Protein AF-A0A365YQV7-F1 (afdb_monomer_lite)

Sequence (117 aa):
AVRAPESEVLPLLTDGVDIAAVNGPDSVVLSGDEQAVVALAGRWKYKRLAVSHAFHSHLMDPMLEAFRAVAETLTYHPARLPIAGQPESVDAEYWVRHVREAVRFHDATEQLRADGV

Radius of gyration: 15.85 Å; chains: 1; bounding box: 30×40×39 Å

pLDDT: mean 96.85, std 2.61, range [85.5, 98.75]

Foldseek 3Di:
DFQAACVVLVVVDDPQWDFQADAARRDTDIFGDPVSSCVSRVVGDDDDDPDPHRWQAPVCVVCLVVQLVVQQVDDWDFDPDDDFPDDRGDGSVNVSCNRHHHHYNHVSVVVVVVVVD

Structure (mmCIF, N/CA/C/O backbone):
data_AF-A0A365YQV7-F1
#
_entry.id   AF-A0A365YQV7-F1
#
loop_
_atom_site.group_PDB
_atom_site.id
_atom_site.type_symbol
_atom_site.label_atom_id
_atom_site.label_alt_id
_atom_site.label_comp_id
_atom_site.label_asym_id
_atom_site.label_entity_id
_atom_site.label_seq_id
_atom_site.pdbx_PDB_ins_code
_atom_site.Cartn_x
_atom_site.Cartn_y
_atom_site.Cartn_z
_atom_site.occupancy
_atom_site.B_iso_or_equiv
_atom_site.auth_seq_id
_atom_site.auth_comp_id
_atom_site.auth_asym_id
_atom_site.auth_atom_id
_atom_site.pdbx_PDB_model_num
ATOM 1 N N . ALA A 1 1 ? -10.631 3.561 4.417 1.00 96.69 1 ALA A N 1
ATOM 2 C CA . ALA A 1 1 ? -9.991 4.892 4.424 1.00 96.69 1 ALA A CA 1
ATOM 3 C C . ALA A 1 1 ? -10.329 5.596 5.727 1.00 96.69 1 ALA A C 1
ATOM 5 O O . ALA A 1 1 ? -11.511 5.783 6.008 1.00 96.69 1 ALA A O 1
ATOM 6 N N . VAL A 1 2 ? -9.316 5.910 6.525 1.00 98.56 2 VAL A N 1
ATOM 7 C CA . VAL A 1 2 ? -9.419 6.615 7.805 1.00 98.56 2 VAL A CA 1
ATOM 8 C C . VAL A 1 2 ? -9.017 8.075 7.616 1.00 98.56 2 VAL A C 1
ATOM 10 O O . VAL A 1 2 ? -8.169 8.384 6.777 1.00 98.56 2 VAL A O 1
ATOM 13 N N . ARG A 1 3 ? -9.643 8.972 8.379 1.00 98.56 3 ARG A N 1
ATOM 14 C CA . ARG A 1 3 ? -9.252 10.380 8.444 1.00 98.56 3 ARG A CA 1
ATOM 15 C C . ARG A 1 3 ? -8.245 10.576 9.578 1.00 98.56 3 ARG A C 1
ATOM 17 O O . ARG A 1 3 ? -8.660 10.857 10.701 1.00 98.56 3 ARG A O 1
ATOM 24 N N . ALA A 1 4 ? -6.973 10.358 9.273 1.00 98.31 4 ALA A N 1
ATOM 25 C CA . ALA A 1 4 ? -5.849 10.453 10.198 1.00 98.31 4 ALA A CA 1
ATOM 26 C C . ALA A 1 4 ? -4.532 10.590 9.415 1.00 98.31 4 ALA A C 1
ATOM 28 O O . ALA A 1 4 ? -4.470 10.091 8.283 1.00 98.31 4 ALA A O 1
ATOM 29 N N . PRO A 1 5 ? -3.493 11.207 9.997 1.00 98.25 5 PRO A N 1
ATOM 30 C CA . PRO A 1 5 ? -2.155 11.209 9.422 1.00 98.25 5 PRO A CA 1
ATOM 31 C C . PRO A 1 5 ? -1.487 9.837 9.542 1.00 98.25 5 PRO A C 1
ATOM 33 O O . PRO A 1 5 ? -1.724 9.091 10.494 1.00 98.25 5 PRO A O 1
ATOM 36 N N . GLU A 1 6 ? -0.592 9.512 8.603 1.00 98.44 6 GLU A N 1
ATOM 37 C CA . GLU A 1 6 ? 0.191 8.268 8.660 1.00 98.44 6 GLU A CA 1
ATOM 38 C C . GLU A 1 6 ? 0.980 8.156 9.970 1.00 98.44 6 GLU A C 1
ATOM 40 O O . GLU A 1 6 ? 1.049 7.075 10.545 1.00 98.44 6 GLU A O 1
ATOM 45 N N . SER A 1 7 ? 1.511 9.265 10.486 1.00 98.25 7 SER A N 1
ATOM 46 C CA . SER A 1 7 ? 2.279 9.295 11.736 1.00 98.25 7 SER A CA 1
ATOM 47 C C . SER A 1 7 ? 1.485 8.848 12.968 1.00 98.25 7 SER A C 1
ATOM 49 O O . SER A 1 7 ? 2.082 8.346 13.917 1.00 98.25 7 SER A O 1
ATOM 51 N N . GLU A 1 8 ? 0.157 8.991 12.965 1.00 98.19 8 GLU A N 1
ATOM 52 C CA . GLU A 1 8 ? -0.713 8.468 14.025 1.00 98.19 8 GLU A CA 1
ATOM 53 C C . GLU A 1 8 ? -1.126 7.015 13.778 1.00 98.19 8 GLU A C 1
ATOM 55 O O . GLU A 1 8 ? -1.367 6.268 14.725 1.00 98.19 8 GLU A O 1
ATOM 60 N N . VAL A 1 9 ? -1.221 6.608 12.512 1.00 98.31 9 VAL A N 1
ATOM 61 C CA . VAL A 1 9 ? -1.663 5.266 12.122 1.00 98.31 9 VAL A CA 1
ATOM 62 C C . VAL A 1 9 ? -0.532 4.245 12.244 1.00 98.31 9 VAL A C 1
ATOM 64 O O . VAL A 1 9 ? -0.741 3.170 12.802 1.00 98.31 9 VAL A O 1
ATOM 67 N N . LEU A 1 10 ? 0.660 4.576 11.743 1.00 97.81 10 LEU A N 1
ATOM 68 C CA . LEU A 1 10 ? 1.807 3.674 11.629 1.00 97.81 10 LEU A CA 1
ATOM 69 C C . LEU A 1 10 ? 2.211 3.029 12.972 1.00 97.81 10 LEU A C 1
ATOM 71 O O . LEU A 1 10 ? 2.393 1.813 12.997 1.00 97.81 10 LEU A O 1
ATOM 75 N N . PRO A 1 11 ? 2.280 3.759 14.108 1.00 98.31 11 PRO A N 1
ATOM 76 C CA . PRO A 1 11 ? 2.632 3.164 15.402 1.00 98.31 11 PRO A CA 1
ATOM 77 C C . PRO A 1 11 ? 1.547 2.247 15.986 1.00 98.31 11 PRO A C 1
ATOM 79 O O . PRO A 1 11 ? 1.783 1.588 16.996 1.00 98.31 11 PRO A O 1
ATOM 82 N N . LEU A 1 12 ? 0.343 2.255 15.407 1.00 98.00 12 LEU A N 1
ATOM 83 C CA . LEU A 1 12 ? -0.816 1.498 15.877 1.00 98.00 12 LEU A CA 1
ATOM 84 C C . LEU A 1 12 ? -1.134 0.285 14.997 1.00 98.00 12 LEU A C 1
ATOM 86 O O . LEU A 1 12 ? -2.117 -0.406 15.274 1.00 98.00 12 LEU A O 1
ATOM 90 N N . LEU A 1 13 ? -0.346 0.037 13.946 1.00 97.50 13 LEU A N 1
ATOM 91 C CA . LEU A 1 13 ? -0.512 -1.149 13.116 1.00 97.50 13 LEU A CA 1
ATOM 92 C C . LEU A 1 13 ? -0.293 -2.409 13.956 1.00 97.50 13 LEU A C 1
ATOM 94 O O . LEU A 1 13 ? 0.643 -2.510 14.747 1.00 97.50 13 LEU A O 1
ATOM 98 N N . THR A 1 14 ? -1.193 -3.363 13.773 1.00 94.94 14 THR A N 1
ATOM 99 C CA . THR A 1 14 ? -1.121 -4.699 14.355 1.00 94.94 14 THR A CA 1
ATOM 100 C C . THR A 1 14 ? -0.906 -5.708 13.241 1.00 94.94 14 THR A C 1
ATOM 102 O O . THR A 1 14 ? -1.136 -5.398 12.069 1.00 94.94 14 THR A O 1
ATOM 105 N N . ASP A 1 15 ? -0.559 -6.939 13.608 1.00 95.12 15 ASP A N 1
ATOM 106 C CA . ASP A 1 15 ? -0.594 -8.058 12.669 1.00 95.12 15 ASP A CA 1
ATOM 107 C C . ASP A 1 15 ? -1.949 -8.104 11.942 1.00 95.12 15 ASP A C 1
ATOM 109 O O . ASP A 1 15 ? -3.002 -7.814 12.527 1.00 95.12 15 ASP A O 1
ATOM 113 N N . GLY A 1 16 ? -1.906 -8.408 10.645 1.00 96.75 16 GLY A N 1
ATOM 114 C CA . GLY A 1 16 ? -3.093 -8.439 9.793 1.00 96.75 16 GLY A CA 1
ATOM 115 C C . GLY A 1 16 ? -3.551 -7.073 9.265 1.00 96.75 16 GLY A C 1
ATOM 116 O O . GLY A 1 16 ? -4.568 -7.013 8.575 1.00 96.75 16 GLY A O 1
ATOM 117 N N . VAL A 1 17 ? -2.845 -5.969 9.549 1.00 98.50 17 VAL A N 1
ATOM 118 C CA . VAL A 1 17 ? -3.191 -4.636 9.026 1.00 98.50 17 VAL A CA 1
ATOM 119 C C . VAL A 1 17 ? -1.984 -3.941 8.406 1.00 98.50 17 VAL A C 1
ATOM 121 O O . VAL A 1 17 ? -0.996 -3.653 9.072 1.00 98.50 17 VAL A O 1
ATOM 124 N N . ASP A 1 18 ? -2.118 -3.581 7.135 1.00 98.75 18 ASP A N 1
ATOM 125 C CA . ASP A 1 18 ? -1.164 -2.781 6.378 1.00 98.75 18 ASP A CA 1
ATOM 126 C C . ASP A 1 18 ? -1.765 -1.405 6.031 1.00 98.75 18 ASP A C 1
ATOM 128 O O . ASP A 1 18 ? -2.988 -1.210 5.968 1.00 98.75 18 ASP A O 1
ATOM 132 N N . ILE A 1 19 ? -0.893 -0.437 5.743 1.00 98.69 19 ILE A N 1
ATOM 133 C CA . ILE A 1 19 ? -1.283 0.787 5.038 1.00 98.69 19 ILE A CA 1
ATOM 134 C C . ILE A 1 19 ? -1.237 0.495 3.541 1.00 98.69 19 ILE A 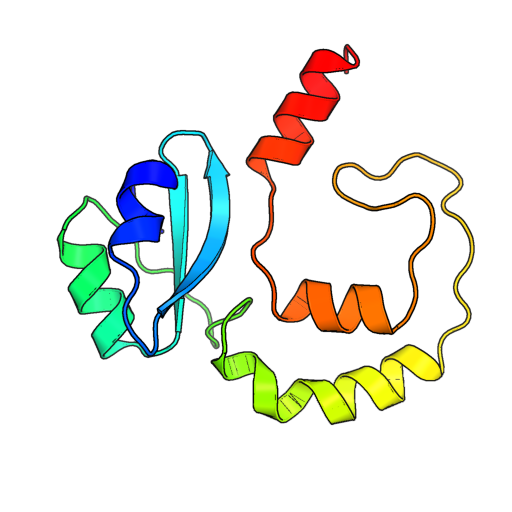C 1
ATOM 136 O O . ILE A 1 19 ? -0.173 0.257 2.984 1.00 98.69 19 ILE A O 1
ATOM 140 N N . ALA A 1 20 ? -2.387 0.572 2.881 1.00 98.69 20 ALA A N 1
ATOM 141 C CA . ALA A 1 20 ? -2.486 0.417 1.436 1.00 98.69 20 ALA A CA 1
ATOM 142 C C . ALA A 1 20 ? -2.164 1.699 0.667 1.00 98.69 20 ALA A C 1
ATOM 144 O O . ALA A 1 20 ? -1.674 1.637 -0.456 1.00 98.69 20 ALA A O 1
ATOM 145 N N . ALA A 1 21 ? -2.469 2.868 1.234 1.00 98.69 21 ALA A N 1
ATOM 146 C CA . ALA A 1 21 ? -2.198 4.144 0.580 1.00 98.69 21 ALA A CA 1
ATOM 147 C C . ALA A 1 21 ? -2.125 5.304 1.572 1.00 98.69 21 ALA A C 1
ATOM 149 O O . ALA A 1 21 ? -2.899 5.360 2.534 1.00 98.69 21 ALA A O 1
ATOM 150 N N . VAL A 1 22 ? -1.264 6.272 1.262 1.00 98.62 22 VAL A N 1
ATOM 151 C CA . VAL A 1 22 ? -1.213 7.597 1.887 1.00 98.62 22 VAL A CA 1
ATOM 152 C C . VAL A 1 22 ? -1.653 8.612 0.835 1.00 98.62 22 VAL A C 1
ATOM 154 O O . VAL A 1 22 ? -0.906 8.953 -0.081 1.00 98.62 22 VAL A O 1
ATOM 157 N N . ASN A 1 23 ? -2.907 9.054 0.933 1.00 98.44 23 ASN A N 1
ATOM 158 C CA . ASN A 1 23 ? -3.555 9.910 -0.067 1.00 98.44 23 ASN A CA 1
ATOM 159 C C . ASN A 1 23 ? -3.504 11.400 0.288 1.00 98.44 23 ASN A C 1
ATOM 161 O O . ASN A 1 23 ? -3.835 12.238 -0.546 1.00 98.44 23 ASN A O 1
ATOM 165 N N . GLY A 1 24 ? -3.149 11.736 1.525 1.00 97.94 24 GLY A N 1
ATOM 166 C CA . GLY A 1 24 ? -3.036 13.112 1.987 1.00 97.94 24 GLY A CA 1
ATOM 167 C C . GLY A 1 24 ? -2.574 13.182 3.440 1.00 97.94 24 GLY A C 1
ATOM 168 O O . GLY A 1 24 ? -2.467 12.137 4.089 1.00 97.94 24 GLY A O 1
ATOM 169 N N . PRO A 1 25 ? -2.387 14.399 3.978 1.00 97.50 25 PRO A N 1
ATOM 170 C CA . PRO A 1 25 ? -1.864 14.596 5.327 1.00 97.50 25 PRO A CA 1
ATOM 171 C C . PRO A 1 25 ? -2.789 14.027 6.410 1.00 97.50 25 PRO A C 1
ATOM 173 O O . PRO A 1 25 ? -2.292 13.607 7.438 1.00 97.50 25 PRO A O 1
ATOM 176 N N . ASP A 1 26 ? -4.101 13.943 6.154 1.00 97.81 26 ASP A N 1
ATOM 177 C CA . ASP A 1 26 ? -5.114 13.351 7.048 1.00 97.81 26 ASP A CA 1
ATOM 178 C C . ASP A 1 26 ? -5.918 12.229 6.354 1.00 97.81 26 ASP A C 1
ATOM 180 O O . ASP A 1 26 ? -7.110 12.040 6.624 1.00 97.81 26 ASP A O 1
ATOM 184 N N . SER A 1 27 ? -5.334 11.527 5.377 1.00 98.38 27 SER A N 1
ATOM 185 C CA . SER A 1 27 ? -6.064 10.547 4.560 1.00 98.38 27 SER A CA 1
ATOM 186 C C . SER A 1 27 ? -5.227 9.307 4.272 1.00 98.38 27 SER A C 1
ATOM 188 O O . SER A 1 27 ? -4.396 9.292 3.362 1.00 98.38 27 SER A O 1
ATOM 190 N N . VAL A 1 28 ? -5.503 8.239 5.021 1.00 98.75 28 VAL A N 1
ATOM 191 C CA . VAL A 1 28 ? -4.805 6.950 4.925 1.00 98.75 28 VAL A CA 1
ATOM 192 C C . VAL A 1 28 ? -5.796 5.826 4.624 1.00 98.75 28 VAL A C 1
ATOM 194 O O . VAL A 1 28 ? -6.948 5.823 5.075 1.00 98.75 28 VAL A O 1
ATOM 197 N N . VAL A 1 29 ? -5.376 4.833 3.845 1.00 98.75 29 VAL A N 1
ATOM 198 C CA . VAL A 1 29 ? -6.151 3.617 3.580 1.00 98.75 29 VAL A CA 1
ATOM 199 C C . VAL A 1 29 ? -5.516 2.450 4.321 1.00 98.75 29 VAL A C 1
ATOM 201 O O . VAL A 1 29 ? -4.379 2.098 4.049 1.00 98.75 29 VAL A O 1
ATOM 204 N N . LEU A 1 30 ? -6.277 1.847 5.233 1.00 98.75 30 LEU A N 1
ATOM 205 C CA . LEU A 1 30 ? -5.943 0.571 5.864 1.00 98.75 30 LEU A CA 1
ATOM 206 C C . LEU A 1 30 ? -6.456 -0.588 5.007 1.00 98.75 30 LEU A C 1
ATOM 208 O O . LEU A 1 30 ? -7.544 -0.478 4.428 1.00 98.75 30 LEU A O 1
ATOM 212 N N . SER A 1 31 ? -5.696 -1.677 4.958 1.00 98.75 31 SER A N 1
ATOM 213 C CA . SER A 1 31 ? -5.996 -2.886 4.190 1.00 98.75 31 SER A CA 1
ATOM 214 C C . SER A 1 31 ? -5.433 -4.116 4.902 1.00 98.75 31 SER A C 1
ATOM 216 O O . SER A 1 31 ? -4.448 -4.005 5.621 1.00 98.75 31 SER A O 1
ATOM 218 N N . GLY A 1 32 ? -6.070 -5.271 4.743 1.00 98.44 32 GLY A N 1
ATOM 219 C CA . GLY A 1 32 ? -5.686 -6.510 5.419 1.00 98.44 32 GLY A CA 1
ATOM 220 C C . GLY A 1 32 ? -6.900 -7.285 5.920 1.00 98.44 32 GLY A C 1
ATOM 221 O O . GLY A 1 32 ? -7.972 -7.232 5.309 1.00 98.44 32 GLY A O 1
ATOM 222 N N . ASP A 1 33 ? -6.734 -7.976 7.043 1.00 98.25 33 ASP A N 1
ATOM 223 C CA . ASP A 1 33 ? -7.763 -8.801 7.663 1.00 98.25 33 ASP A CA 1
ATOM 224 C C . ASP A 1 33 ? -8.947 -7.948 8.114 1.00 98.25 33 ASP A C 1
ATOM 226 O O . ASP A 1 33 ? -8.807 -7.009 8.899 1.00 98.25 33 ASP A O 1
ATOM 230 N N . GLU A 1 34 ? -10.148 -8.293 7.645 1.00 96.81 34 GLU A N 1
ATOM 231 C CA . GLU A 1 34 ? -11.337 -7.454 7.812 1.00 96.81 34 GLU A CA 1
ATOM 232 C C . GLU A 1 34 ? -11.592 -7.057 9.272 1.00 96.81 34 GLU A C 1
ATOM 234 O O . GLU A 1 34 ? -11.837 -5.885 9.564 1.00 96.81 34 GLU A O 1
ATOM 239 N N . GLN A 1 35 ? -11.525 -8.017 10.196 1.00 97.25 35 GLN A N 1
ATOM 240 C CA . GLN A 1 35 ? -11.795 -7.759 11.611 1.00 97.25 35 GLN A CA 1
ATOM 241 C C . GLN A 1 35 ? -10.738 -6.841 12.235 1.00 97.25 35 GLN A C 1
ATOM 243 O O . GLN A 1 35 ? -11.096 -5.908 12.955 1.00 97.25 35 GLN A O 1
ATOM 248 N N . ALA A 1 36 ? -9.458 -7.062 11.923 1.00 98.06 36 ALA A N 1
ATOM 249 C CA . ALA A 1 36 ? -8.355 -6.256 12.438 1.00 98.06 36 ALA A CA 1
ATOM 250 C C . ALA A 1 36 ? -8.404 -4.826 11.874 1.00 98.06 36 ALA A C 1
ATOM 252 O O . ALA A 1 36 ? -8.332 -3.851 12.626 1.00 98.06 36 ALA A O 1
ATOM 253 N N . VAL A 1 37 ? -8.646 -4.690 10.565 1.00 98.44 37 VAL A N 1
ATOM 254 C CA . VAL A 1 37 ? -8.802 -3.396 9.889 1.00 98.44 37 VAL A CA 1
ATOM 255 C C . VAL A 1 37 ? -9.974 -2.611 10.473 1.00 98.44 37 VAL A C 1
ATOM 257 O O . VAL A 1 37 ? -9.823 -1.425 10.764 1.00 98.44 37 VAL A O 1
ATOM 260 N N . VAL A 1 38 ? -11.141 -3.238 10.662 1.00 97.75 38 VAL A N 1
ATOM 261 C CA . VAL A 1 38 ? -12.324 -2.567 11.230 1.00 97.75 38 VAL A CA 1
ATOM 262 C C . VAL A 1 38 ? -12.076 -2.138 12.676 1.00 97.75 38 VAL A C 1
ATOM 264 O O . VAL A 1 38 ? -12.435 -1.015 13.041 1.00 97.75 38 VAL A O 1
ATOM 267 N N . ALA A 1 39 ? -11.436 -2.987 13.485 1.00 97.94 39 ALA A N 1
ATOM 268 C CA . ALA A 1 39 ? -11.104 -2.667 14.869 1.00 97.94 39 ALA A CA 1
ATOM 269 C C . ALA A 1 39 ? -10.155 -1.462 14.966 1.00 97.94 39 ALA A C 1
ATOM 271 O O . ALA A 1 39 ? -10.413 -0.538 15.740 1.00 97.94 39 ALA A O 1
ATOM 272 N N . LEU A 1 40 ? -9.094 -1.429 14.151 1.00 98.25 40 LEU A N 1
ATOM 273 C CA . LEU A 1 40 ? -8.156 -0.308 14.134 1.00 98.25 40 LEU A CA 1
ATOM 274 C C . LEU A 1 40 ? -8.808 0.963 13.570 1.00 98.25 40 LEU A C 1
ATOM 276 O O . LEU A 1 40 ? -8.715 2.029 14.180 1.00 98.25 40 LEU A O 1
ATOM 280 N N . ALA A 1 41 ? -9.525 0.854 12.447 1.00 98.00 41 ALA A N 1
ATOM 281 C CA . ALA A 1 41 ? -10.194 1.983 11.800 1.00 98.00 41 ALA A CA 1
ATOM 282 C C . ALA A 1 41 ? -11.230 2.666 12.705 1.00 98.00 41 ALA A C 1
ATOM 284 O O . ALA A 1 41 ? -11.430 3.875 12.588 1.00 98.00 41 ALA A O 1
ATOM 285 N N . GLY A 1 42 ? -11.851 1.919 13.627 1.00 97.81 42 GLY A N 1
ATOM 286 C CA . GLY A 1 42 ? -12.832 2.425 14.589 1.00 97.81 42 GLY A CA 1
ATOM 287 C C . GLY A 1 42 ? -12.323 3.534 15.519 1.00 97.81 42 GLY A C 1
ATOM 288 O O . GLY A 1 42 ? -13.135 4.205 16.151 1.00 97.81 42 GLY A O 1
ATOM 289 N N . ARG A 1 43 ? -11.007 3.772 15.579 1.00 97.62 43 ARG A N 1
ATOM 290 C CA . ARG A 1 43 ? -10.404 4.887 16.329 1.00 97.62 43 ARG A CA 1
ATOM 291 C C . ARG A 1 43 ? -10.615 6.254 15.674 1.00 97.62 43 ARG A C 1
ATOM 293 O O . ARG A 1 43 ? -10.479 7.271 16.348 1.00 97.62 43 ARG A O 1
ATOM 300 N N . TRP A 1 44 ? -10.967 6.291 14.388 1.00 98.31 44 TRP A N 1
ATOM 301 C CA . TRP A 1 44 ? -11.145 7.526 13.624 1.00 98.31 44 TRP A CA 1
ATOM 302 C C . TRP A 1 44 ? -12.472 7.540 12.865 1.00 98.31 44 TRP A C 1
ATOM 304 O O . TRP A 1 44 ? -13.167 6.535 12.726 1.00 98.31 44 TRP A O 1
ATOM 314 N N . LYS A 1 45 ? -12.812 8.695 12.283 1.00 98.31 45 LYS A N 1
ATOM 315 C CA . LYS A 1 45 ? -13.838 8.741 11.236 1.00 98.31 45 LYS A CA 1
ATOM 316 C C . LYS A 1 45 ? -13.307 7.992 10.013 1.00 98.31 45 LYS A C 1
ATOM 318 O O . LYS A 1 45 ? -12.263 8.361 9.476 1.00 98.31 45 LYS A O 1
ATOM 323 N N . TYR A 1 46 ? -14.036 6.984 9.544 1.00 98.50 46 TYR A N 1
ATOM 324 C CA . TYR A 1 46 ? -13.611 6.181 8.401 1.00 98.50 46 TYR A CA 1
ATOM 325 C C . TYR A 1 46 ? -14.747 5.904 7.414 1.00 98.50 46 TYR A C 1
ATOM 327 O O . TYR A 1 46 ? -15.932 5.989 7.737 1.00 98.50 46 TYR A O 1
ATOM 335 N N . LYS A 1 47 ? -14.359 5.567 6.183 1.00 97.81 47 LYS A N 1
ATOM 336 C CA . LYS A 1 47 ? -15.226 5.025 5.136 1.00 97.81 47 LYS A CA 1
ATOM 337 C C . LYS A 1 47 ? -14.684 3.665 4.709 1.00 97.81 47 LYS A C 1
ATOM 339 O O . LYS A 1 47 ? -13.512 3.554 4.328 1.00 97.81 47 LYS A O 1
ATOM 344 N N . ARG A 1 48 ? -15.539 2.640 4.746 1.00 97.31 48 ARG A N 1
ATOM 345 C CA . ARG A 1 48 ? -15.243 1.331 4.152 1.00 97.31 48 ARG A CA 1
ATOM 346 C C . ARG A 1 48 ? -15.273 1.446 2.628 1.00 97.31 48 ARG A C 1
ATOM 348 O O . ARG A 1 48 ? -16.174 2.073 2.071 1.00 97.31 48 ARG A O 1
ATOM 355 N N . LEU A 1 49 ? -14.271 0.878 1.965 1.00 97.31 49 LEU A N 1
ATOM 356 C CA . LEU A 1 49 ? -14.196 0.864 0.507 1.00 97.31 49 LEU A CA 1
ATOM 357 C C . LEU A 1 49 ? -14.915 -0.381 -0.025 1.00 97.31 49 LEU A C 1
ATOM 359 O O . LEU A 1 49 ? -14.782 -1.461 0.545 1.00 97.31 49 LEU A O 1
ATOM 363 N N . ALA A 1 50 ? -15.696 -0.215 -1.092 1.00 95.75 50 ALA A N 1
ATOM 364 C CA . ALA A 1 50 ? -16.374 -1.314 -1.773 1.00 95.75 50 ALA A CA 1
ATOM 365 C C . ALA A 1 50 ? -15.408 -1.941 -2.786 1.00 95.75 50 ALA A C 1
ATOM 367 O O . ALA A 1 50 ? -15.398 -1.580 -3.959 1.00 95.75 50 ALA A O 1
ATOM 368 N N . VAL A 1 51 ? -14.548 -2.827 -2.293 1.00 94.62 51 VAL A N 1
ATOM 369 C CA . VAL A 1 51 ? -13.537 -3.548 -3.074 1.00 94.62 51 VAL A CA 1
ATOM 370 C C . VAL A 1 51 ? -13.652 -5.041 -2.794 1.00 94.62 51 VAL A C 1
ATOM 372 O O . VAL A 1 51 ? -14.143 -5.437 -1.738 1.00 94.62 51 VAL A O 1
ATOM 375 N N . SER A 1 52 ? -13.226 -5.869 -3.746 1.00 91.38 52 SER A N 1
ATOM 376 C CA . SER A 1 52 ? -13.295 -7.329 -3.621 1.00 91.38 52 SER A CA 1
ATOM 377 C C . SER A 1 52 ? -12.163 -7.920 -2.780 1.00 91.38 52 SER A C 1
ATOM 379 O O . SER A 1 52 ? -12.342 -8.987 -2.206 1.00 91.38 52 SER A O 1
ATOM 381 N N . HIS A 1 53 ? -11.018 -7.236 -2.705 1.00 94.06 53 HIS A N 1
ATOM 382 C CA . HIS A 1 53 ? -9.818 -7.711 -2.020 1.00 94.06 53 HIS A CA 1
ATOM 383 C C . HIS A 1 53 ? -9.115 -6.572 -1.279 1.00 94.06 53 HIS A C 1
ATOM 385 O O . HIS A 1 53 ? -9.266 -5.392 -1.608 1.00 94.06 53 HIS A O 1
ATOM 391 N N . ALA A 1 54 ? -8.306 -6.956 -0.298 1.00 96.69 54 ALA A N 1
ATOM 392 C CA . ALA A 1 54 ? -7.402 -6.088 0.438 1.00 96.69 54 ALA A CA 1
ATOM 393 C C . ALA A 1 54 ? -6.091 -5.865 -0.343 1.00 96.69 54 ALA A C 1
ATOM 395 O O . ALA A 1 54 ? -5.050 -6.431 -0.016 1.00 96.69 54 ALA A O 1
ATOM 396 N N . PHE A 1 55 ? -6.135 -5.053 -1.401 1.00 98.19 55 PHE A N 1
ATOM 397 C CA . PHE A 1 55 ? -4.933 -4.688 -2.166 1.00 98.19 55 PHE A CA 1
ATOM 398 C C . PHE A 1 55 ? -3.900 -3.949 -1.302 1.00 98.19 55 PHE A C 1
ATOM 400 O O . PHE A 1 55 ? -4.275 -3.343 -0.293 1.00 98.19 55 PHE A O 1
ATOM 407 N N . HIS A 1 56 ? -2.625 -3.979 -1.714 1.00 98.38 56 HIS A N 1
ATOM 408 C CA . HIS A 1 56 ? -1.506 -3.350 -0.996 1.00 98.38 56 HIS A CA 1
ATOM 409 C C . HIS A 1 56 ? -1.433 -3.787 0.477 1.00 98.38 56 HIS A C 1
ATOM 411 O O . HIS A 1 56 ? -1.313 -2.971 1.389 1.00 98.38 56 HIS A O 1
ATOM 417 N N . SER A 1 57 ? -1.600 -5.090 0.711 1.00 98.50 57 SER A N 1
ATOM 418 C CA . SER A 1 57 ? -1.511 -5.713 2.033 1.00 98.50 57 SER A CA 1
ATOM 419 C C . SER A 1 57 ? -0.860 -7.089 1.940 1.00 98.50 57 SER A C 1
ATOM 421 O O . SER A 1 57 ? -0.701 -7.629 0.841 1.00 98.50 57 SER A O 1
ATOM 423 N N . HIS A 1 58 ? -0.539 -7.678 3.090 1.00 98.44 58 HIS A N 1
ATOM 424 C CA . HIS A 1 58 ? -0.028 -9.049 3.200 1.00 98.44 58 HIS A CA 1
ATOM 425 C C . HIS A 1 58 ? -0.940 -10.093 2.540 1.00 98.44 58 HIS A C 1
ATOM 427 O O . HIS A 1 58 ? -0.471 -11.144 2.117 1.00 98.44 58 HIS A O 1
ATOM 433 N N . LEU A 1 59 ? -2.233 -9.804 2.351 1.00 98.31 59 LEU A N 1
ATOM 434 C CA . LEU A 1 59 ? -3.137 -10.701 1.625 1.00 98.31 59 LEU A CA 1
ATOM 435 C C . LEU A 1 59 ? -2.799 -10.827 0.128 1.00 98.31 59 LEU A C 1
ATOM 437 O O . LEU A 1 59 ? -3.356 -11.693 -0.545 1.00 98.31 59 LEU A O 1
ATOM 441 N N . MET A 1 60 ? -1.885 -10.004 -0.399 1.00 98.38 60 MET A N 1
ATOM 442 C CA . MET A 1 60 ? -1.323 -10.168 -1.744 1.00 98.38 60 MET A CA 1
ATOM 443 C C . MET A 1 60 ? -0.171 -11.179 -1.795 1.00 98.38 60 MET A C 1
ATOM 445 O O . MET A 1 60 ? 0.086 -11.717 -2.868 1.00 98.38 60 MET A O 1
ATOM 449 N N . ASP A 1 61 ? 0.482 -11.498 -0.674 1.00 98.38 61 ASP A N 1
ATOM 450 C CA . ASP A 1 61 ? 1.672 -12.361 -0.637 1.00 98.38 61 ASP A CA 1
ATOM 451 C C . ASP A 1 61 ? 1.494 -13.703 -1.386 1.00 98.38 61 ASP A C 1
ATOM 453 O O . ASP A 1 61 ? 2.384 -14.061 -2.163 1.00 98.38 61 ASP A O 1
ATOM 457 N N . PRO A 1 62 ? 0.353 -14.425 -1.274 1.00 98.38 62 PRO A N 1
ATOM 458 C CA . PRO A 1 62 ? 0.189 -15.724 -1.933 1.00 98.38 62 PRO A CA 1
ATOM 459 C C . PRO A 1 62 ? 0.240 -15.682 -3.465 1.00 98.38 62 PRO A C 1
ATOM 461 O O . PRO A 1 62 ? 0.542 -16.699 -4.087 1.00 98.38 62 PRO A O 1
ATOM 464 N N . MET A 1 63 ? -0.080 -14.540 -4.087 1.00 97.75 63 MET A N 1
ATOM 465 C CA . MET A 1 63 ? -0.084 -14.407 -5.549 1.00 97.75 63 MET A CA 1
ATOM 466 C C . MET A 1 63 ? 1.210 -13.814 -6.117 1.00 97.75 63 MET A C 1
ATOM 468 O O . MET A 1 63 ? 1.407 -13.889 -7.332 1.00 97.75 63 MET A O 1
ATOM 472 N N . LEU A 1 64 ? 2.103 -13.273 -5.276 1.00 98.44 64 LEU A N 1
ATOM 473 C CA . LEU A 1 64 ? 3.266 -12.506 -5.739 1.00 98.44 64 LEU A CA 1
ATOM 474 C C . LEU A 1 64 ? 4.239 -13.335 -6.580 1.00 98.44 64 LEU A C 1
ATOM 476 O O . LEU A 1 64 ? 4.784 -12.810 -7.544 1.00 98.44 64 LEU A O 1
ATOM 480 N N . GLU A 1 65 ? 4.420 -14.621 -6.278 1.00 98.50 65 GLU A N 1
ATOM 481 C CA . GLU A 1 65 ? 5.324 -15.482 -7.054 1.00 98.50 65 GLU A CA 1
ATOM 482 C C . GLU A 1 65 ? 4.791 -15.750 -8.470 1.00 98.50 65 GLU A C 1
ATOM 484 O O . GLU A 1 65 ? 5.505 -15.614 -9.461 1.00 98.50 65 GLU A O 1
ATOM 489 N N . ALA A 1 66 ? 3.497 -16.059 -8.595 1.00 98.56 66 ALA A N 1
ATOM 490 C CA . ALA A 1 66 ? 2.872 -16.239 -9.904 1.00 98.56 66 ALA A CA 1
ATOM 491 C C . ALA A 1 66 ? 2.837 -14.921 -10.696 1.00 98.56 66 ALA A C 1
ATOM 493 O O . ALA A 1 66 ? 3.030 -14.913 -11.912 1.00 98.56 66 ALA A O 1
ATOM 494 N N . PHE A 1 67 ? 2.617 -13.801 -10.005 1.00 98.56 67 PHE A N 1
ATOM 495 C CA . PHE A 1 67 ? 2.655 -12.473 -10.603 1.00 98.56 67 PHE A CA 1
ATOM 496 C C . PHE A 1 67 ? 4.060 -12.111 -11.106 1.00 98.56 67 PHE A C 1
ATOM 498 O O . PHE A 1 67 ? 4.201 -11.651 -12.239 1.00 98.56 67 PHE A O 1
ATOM 505 N N . ARG A 1 68 ? 5.098 -12.390 -10.308 1.00 98.69 68 ARG A N 1
ATOM 506 C CA . ARG A 1 68 ? 6.512 -12.234 -10.675 1.00 98.69 68 ARG A CA 1
ATOM 507 C C . ARG A 1 68 ? 6.838 -12.988 -11.956 1.00 98.69 68 ARG A C 1
ATOM 509 O O . ARG A 1 68 ? 7.352 -12.380 -12.889 1.00 98.69 68 ARG A O 1
ATOM 516 N N . ALA A 1 69 ? 6.474 -14.268 -12.028 1.00 98.69 69 ALA A N 1
ATOM 517 C CA . ALA A 1 69 ? 6.750 -15.101 -13.196 1.00 98.69 69 ALA A CA 1
ATOM 518 C C . ALA A 1 69 ? 6.173 -14.505 -14.491 1.00 98.69 69 ALA A C 1
ATOM 520 O O . ALA A 1 69 ? 6.793 -14.597 -15.545 1.00 98.69 69 ALA A O 1
ATOM 521 N N . VAL A 1 70 ? 5.000 -13.864 -14.423 1.00 98.69 70 VAL A N 1
ATOM 522 C CA . VAL A 1 70 ? 4.399 -13.158 -15.565 1.00 98.69 70 VAL A CA 1
ATOM 523 C C . VAL A 1 70 ? 5.138 -11.850 -15.854 1.00 98.69 70 VAL A C 1
ATOM 525 O O . VAL A 1 70 ? 5.454 -11.574 -17.011 1.00 98.69 70 VAL A O 1
ATOM 528 N N . ALA A 1 71 ? 5.427 -11.050 -14.827 1.00 98.50 71 ALA A N 1
ATOM 529 C CA . ALA A 1 71 ? 6.119 -9.771 -14.970 1.00 98.50 71 ALA A CA 1
ATOM 530 C C . ALA A 1 71 ? 7.517 -9.935 -15.602 1.00 98.50 71 ALA A C 1
ATOM 532 O O . ALA A 1 71 ? 7.892 -9.160 -16.476 1.00 98.50 71 ALA A O 1
ATOM 533 N N . GLU A 1 72 ? 8.244 -10.999 -15.258 1.00 98.56 72 GLU A N 1
ATOM 534 C CA . GLU A 1 72 ? 9.560 -11.329 -15.827 1.00 98.56 72 GLU A CA 1
ATOM 535 C C . GLU A 1 72 ? 9.526 -11.655 -17.330 1.00 98.56 72 GLU A C 1
ATOM 537 O O . GLU A 1 72 ? 10.557 -11.583 -17.998 1.00 98.56 72 GLU A O 1
ATOM 542 N N . THR A 1 73 ? 8.354 -11.962 -17.900 1.00 98.50 73 THR A N 1
ATOM 543 C CA . THR A 1 73 ? 8.213 -12.176 -19.353 1.00 98.50 73 THR A CA 1
ATOM 544 C C . THR A 1 73 ? 8.140 -10.876 -20.156 1.00 98.50 73 THR A C 1
ATOM 546 O O . THR A 1 73 ? 8.222 -10.902 -21.388 1.00 98.50 73 THR A O 1
ATOM 549 N N . LEU A 1 74 ? 7.961 -9.734 -19.488 1.00 98.31 74 LEU A N 1
ATOM 550 C CA . LEU A 1 74 ? 7.772 -8.447 -20.141 1.00 98.31 74 LEU A CA 1
ATOM 551 C C . LEU A 1 74 ? 9.114 -7.804 -20.501 1.00 98.31 74 LEU A C 1
ATOM 553 O O . LEU A 1 74 ? 10.089 -7.858 -19.758 1.00 98.31 74 LEU A O 1
ATOM 557 N N . THR A 1 75 ? 9.147 -7.123 -21.647 1.00 97.56 75 THR A N 1
ATOM 558 C CA . THR A 1 75 ? 10.252 -6.220 -21.990 1.00 97.56 75 THR A CA 1
ATOM 559 C C . THR A 1 75 ? 9.921 -4.814 -21.498 1.00 97.56 75 THR A C 1
ATOM 561 O O . THR A 1 75 ? 8.950 -4.207 -21.952 1.00 97.56 75 THR A O 1
ATOM 564 N N . TYR A 1 76 ? 10.735 -4.289 -20.583 1.00 96.69 76 TYR A N 1
ATOM 565 C CA . TYR A 1 76 ? 10.569 -2.947 -20.030 1.00 96.69 76 TYR A CA 1
ATOM 566 C C . TYR A 1 76 ? 11.357 -1.918 -20.839 1.00 96.69 76 TYR A C 1
ATOM 568 O O . TYR A 1 76 ? 12.542 -2.095 -21.124 1.00 96.69 76 TYR A O 1
ATOM 576 N N . HIS A 1 77 ? 10.695 -0.820 -21.193 1.00 94.62 77 HIS A N 1
ATOM 577 C CA . HIS A 1 77 ? 11.317 0.312 -21.869 1.00 94.62 77 HIS A CA 1
ATOM 578 C C . HIS A 1 77 ? 11.299 1.543 -20.960 1.00 94.62 77 HIS A C 1
ATOM 580 O O . HIS A 1 77 ? 10.304 1.755 -20.263 1.00 94.62 77 HIS A O 1
ATOM 586 N N . PRO A 1 78 ? 12.349 2.382 -20.995 1.00 91.56 78 PRO A N 1
ATOM 587 C CA . PRO A 1 78 ? 12.363 3.633 -20.250 1.00 91.56 78 PRO A CA 1
ATOM 588 C C . PRO A 1 78 ? 11.170 4.524 -20.607 1.00 91.56 78 PRO A C 1
ATOM 590 O O . PRO A 1 78 ? 10.790 4.645 -21.780 1.00 91.56 78 PRO A O 1
ATOM 593 N N . ALA A 1 79 ? 10.600 5.175 -19.595 1.00 91.94 79 ALA A N 1
ATOM 594 C CA . ALA A 1 79 ? 9.552 6.159 -19.806 1.00 91.94 79 ALA A CA 1
ATOM 595 C C . ALA A 1 79 ? 10.120 7.368 -20.570 1.00 91.94 79 ALA A C 1
ATOM 597 O O . ALA A 1 79 ? 11.197 7.871 -20.262 1.00 91.94 79 ALA A O 1
ATOM 598 N N . ARG A 1 80 ? 9.396 7.847 -21.590 1.00 92.81 80 ARG A N 1
ATOM 599 C CA . ARG A 1 80 ? 9.789 9.051 -22.354 1.00 92.81 80 ARG A CA 1
ATOM 600 C C . ARG A 1 80 ? 9.396 10.351 -21.657 1.00 92.81 80 ARG A C 1
ATOM 602 O O . ARG A 1 80 ? 9.922 11.405 -21.993 1.00 92.81 80 ARG A O 1
ATOM 609 N N . LEU A 1 81 ? 8.436 10.261 -20.745 1.00 91.31 81 LEU A N 1
ATOM 610 C CA . LEU A 1 81 ? 7.961 11.351 -19.907 1.00 91.31 81 LEU A CA 1
ATOM 611 C C . LEU A 1 81 ? 8.095 10.913 -18.445 1.00 91.31 81 LEU A C 1
ATOM 613 O O . LEU A 1 81 ? 7.870 9.731 -18.171 1.00 91.31 81 LEU A O 1
ATOM 617 N N . PRO A 1 82 ? 8.430 11.829 -17.522 1.00 89.06 82 PRO A N 1
ATOM 618 C CA . PRO A 1 82 ? 8.451 11.520 -16.099 1.00 89.06 82 PRO A CA 1
ATOM 619 C C . PRO A 1 82 ? 7.098 10.983 -15.622 1.00 89.06 82 PRO A C 1
ATOM 621 O O . PRO A 1 82 ? 6.047 11.498 -16.010 1.00 89.06 82 PRO A O 1
ATOM 624 N N . ILE A 1 83 ? 7.130 9.966 -14.760 1.00 92.69 83 ILE A N 1
ATOM 625 C CA . ILE A 1 83 ? 5.943 9.430 -14.089 1.00 92.69 83 ILE A CA 1
ATOM 626 C C . ILE A 1 83 ? 6.106 9.690 -12.592 1.00 92.69 83 ILE A C 1
ATOM 628 O O . ILE A 1 83 ? 7.046 9.209 -11.964 1.00 92.69 83 ILE A O 1
ATOM 632 N N . ALA A 1 84 ? 5.202 10.483 -12.019 1.00 93.00 84 ALA A N 1
ATOM 633 C CA . ALA A 1 84 ? 5.269 10.873 -10.615 1.00 93.00 84 ALA A CA 1
ATOM 634 C C . ALA A 1 84 ? 5.174 9.656 -9.685 1.00 93.00 84 ALA A C 1
ATOM 636 O O . ALA A 1 84 ? 4.319 8.790 -9.868 1.00 93.00 84 ALA A O 1
ATOM 637 N N . GLY A 1 85 ? 6.046 9.597 -8.675 1.00 89.25 85 GLY A N 1
ATOM 638 C CA . GLY A 1 85 ? 6.092 8.478 -7.727 1.00 89.25 85 GLY A CA 1
ATOM 639 C C . GLY A 1 85 ? 6.640 7.169 -8.308 1.00 89.25 85 GLY A C 1
ATOM 640 O O . GLY A 1 85 ? 6.623 6.147 -7.623 1.00 89.25 85 GLY A O 1
ATOM 641 N N . GLN A 1 86 ? 7.139 7.181 -9.546 1.00 91.31 86 GLN A N 1
ATOM 642 C CA . GLN A 1 86 ? 7.777 6.037 -10.184 1.00 91.31 86 GLN A CA 1
ATOM 643 C C . GLN A 1 86 ? 9.278 6.316 -10.379 1.00 91.31 86 GLN A C 1
ATOM 645 O O . GLN A 1 86 ? 9.645 7.426 -10.766 1.00 91.31 86 GLN A O 1
ATOM 650 N N . PRO A 1 87 ? 10.164 5.335 -10.126 1.00 90.06 87 PRO A N 1
ATOM 651 C CA . PRO A 1 87 ? 11.583 5.466 -10.448 1.00 90.06 87 PRO A CA 1
ATOM 652 C C . PRO A 1 87 ? 11.819 5.571 -11.964 1.00 90.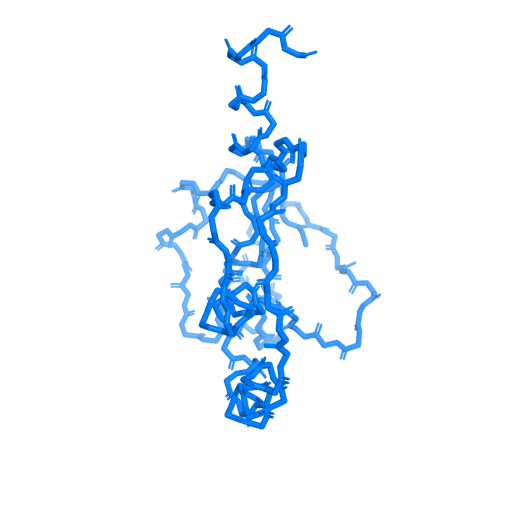06 87 PRO A C 1
ATOM 654 O O . PRO A 1 87 ? 10.988 5.155 -12.772 1.00 90.06 87 PRO A O 1
ATOM 657 N N . GLU A 1 88 ? 12.993 6.076 -12.355 1.00 85.50 88 GLU A N 1
ATOM 658 C CA . GLU A 1 88 ? 13.376 6.244 -13.770 1.00 85.50 88 GLU A CA 1
ATOM 659 C C . GLU A 1 88 ? 13.378 4.928 -14.563 1.00 85.50 88 GLU A C 1
ATOM 661 O O . GLU A 1 88 ? 13.111 4.912 -15.766 1.00 85.50 88 GLU A O 1
ATOM 666 N N . SER A 1 89 ? 13.661 3.816 -13.883 1.00 87.81 89 SER A N 1
ATOM 667 C CA . SER A 1 89 ? 13.590 2.470 -14.444 1.00 87.81 89 SER A CA 1
ATOM 668 C C . SER A 1 89 ? 12.693 1.591 -13.584 1.00 87.81 89 SER A C 1
ATOM 670 O O . SER A 1 89 ? 12.706 1.683 -12.357 1.00 87.81 89 SER A O 1
ATOM 672 N N . VAL A 1 90 ? 11.900 0.753 -14.246 1.00 95.12 90 VAL A N 1
ATOM 673 C CA . VAL A 1 90 ? 11.028 -0.238 -13.614 1.00 95.12 90 VAL A CA 1
ATOM 674 C C . VAL A 1 90 ? 11.297 -1.602 -14.220 1.00 95.12 90 VAL A C 1
ATOM 676 O O . VAL A 1 90 ? 11.587 -1.718 -15.411 1.00 95.12 90 VAL A O 1
ATOM 679 N N . ASP A 1 91 ? 11.179 -2.622 -13.389 1.00 96.75 91 ASP A N 1
ATOM 680 C CA . ASP A 1 91 ? 11.372 -4.022 -13.729 1.00 96.75 91 ASP A CA 1
ATOM 681 C C . ASP A 1 91 ? 10.271 -4.876 -13.080 1.00 96.75 91 ASP A C 1
ATOM 683 O O . ASP A 1 91 ? 9.314 -4.359 -12.497 1.00 96.75 91 ASP A O 1
ATOM 687 N N . ALA A 1 92 ? 10.383 -6.198 -13.196 1.00 98.12 92 ALA A N 1
ATOM 688 C CA . ALA A 1 92 ? 9.428 -7.117 -12.589 1.00 98.12 92 ALA A CA 1
ATOM 689 C C . ALA A 1 92 ? 9.352 -6.960 -11.059 1.00 98.12 92 ALA A C 1
ATOM 691 O O . ALA A 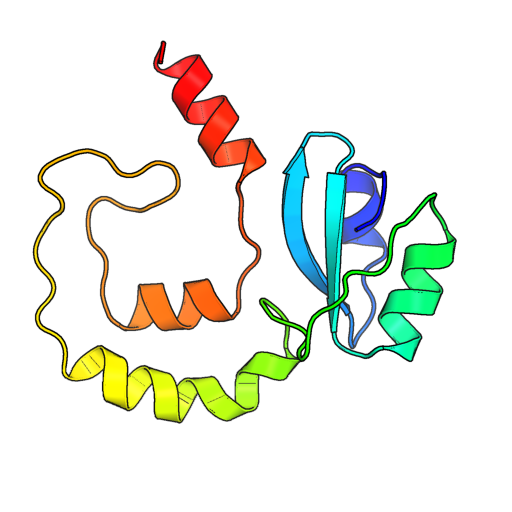1 92 ? 8.256 -6.982 -10.498 1.00 98.12 92 ALA A O 1
ATOM 692 N N . GLU A 1 93 ? 10.490 -6.740 -10.391 1.00 97.50 93 GLU A N 1
ATOM 693 C CA . GLU A 1 93 ? 10.546 -6.557 -8.937 1.00 97.50 93 GLU A CA 1
ATOM 694 C C . GLU A 1 93 ? 9.808 -5.291 -8.502 1.00 97.50 93 GLU A C 1
ATOM 696 O O . GLU A 1 93 ? 9.061 -5.320 -7.524 1.00 97.50 93 GLU A O 1
ATOM 701 N N . TYR A 1 94 ? 9.939 -4.197 -9.258 1.00 97.38 94 TYR A N 1
ATOM 702 C CA . TYR A 1 94 ? 9.160 -2.987 -9.028 1.00 97.38 94 TYR A CA 1
ATOM 703 C C . TYR A 1 94 ? 7.659 -3.286 -9.012 1.00 97.38 94 TYR A C 1
ATOM 705 O O . TYR A 1 94 ? 6.968 -2.836 -8.102 1.00 97.38 94 TYR A O 1
ATOM 713 N N . TRP A 1 95 ? 7.145 -4.059 -9.974 1.00 98.19 95 TRP A N 1
ATOM 714 C CA . TRP A 1 95 ? 5.712 -4.364 -10.037 1.00 98.19 95 TRP A CA 1
ATOM 715 C C . TRP A 1 95 ? 5.251 -5.289 -8.911 1.00 98.19 95 TRP A C 1
ATOM 717 O O . TRP A 1 95 ? 4.164 -5.081 -8.372 1.00 98.19 95 TRP A O 1
ATOM 727 N N . VAL A 1 96 ? 6.069 -6.270 -8.519 1.00 98.38 96 VAL A N 1
ATOM 728 C CA . VAL A 1 96 ? 5.786 -7.133 -7.359 1.00 98.38 96 VAL A CA 1
ATOM 729 C C . VAL A 1 96 ? 5.686 -6.289 -6.088 1.00 98.38 96 VAL A C 1
ATOM 731 O O . VAL A 1 96 ? 4.696 -6.376 -5.358 1.00 98.38 96 VAL A O 1
ATOM 734 N N . ARG A 1 97 ? 6.664 -5.405 -5.863 1.00 97.81 97 ARG A N 1
ATOM 735 C CA . ARG A 1 97 ? 6.646 -4.455 -4.748 1.00 97.81 97 ARG A CA 1
ATOM 736 C C . ARG A 1 97 ? 5.452 -3.515 -4.824 1.00 97.81 97 ARG A C 1
ATOM 738 O O . ARG A 1 97 ? 4.778 -3.325 -3.823 1.00 97.81 97 ARG A O 1
ATOM 745 N N . HIS A 1 98 ? 5.134 -2.980 -5.999 1.00 97.69 98 HIS A N 1
ATOM 746 C CA . HIS A 1 98 ? 4.023 -2.047 -6.193 1.00 97.69 98 HIS A CA 1
ATOM 747 C C . HIS A 1 98 ? 2.666 -2.650 -5.795 1.00 97.69 98 HIS A C 1
ATOM 749 O O . HIS A 1 98 ? 1.834 -1.962 -5.209 1.00 97.69 98 HIS A O 1
ATOM 755 N N . VAL A 1 99 ? 2.438 -3.939 -6.072 1.00 98.00 99 VAL A N 1
ATOM 756 C CA . VAL A 1 99 ?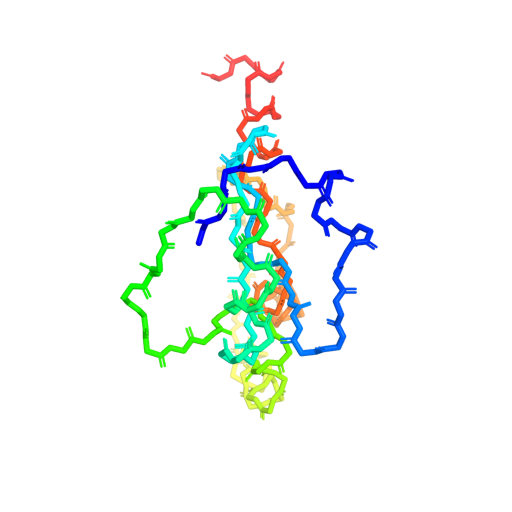 1.213 -4.650 -5.657 1.00 98.00 99 VAL A CA 1
ATOM 757 C C . VAL A 1 99 ? 1.121 -4.795 -4.132 1.00 98.00 99 VAL A C 1
ATOM 759 O O . VAL A 1 99 ? 0.017 -4.788 -3.580 1.00 98.00 99 VAL A O 1
ATOM 762 N N . ARG A 1 100 ? 2.263 -4.934 -3.449 1.00 98.31 100 ARG A N 1
ATOM 763 C CA . ARG A 1 100 ? 2.341 -5.265 -2.021 1.00 98.31 100 ARG A CA 1
ATOM 764 C C . ARG A 1 100 ? 2.501 -4.054 -1.098 1.00 98.31 100 ARG A C 1
ATOM 766 O O . ARG A 1 100 ? 1.955 -4.062 0.006 1.00 98.31 100 ARG A O 1
ATOM 773 N N . GLU A 1 101 ? 3.269 -3.059 -1.518 1.00 98.06 101 GLU A N 1
ATOM 774 C CA . GLU A 1 101 ? 3.631 -1.873 -0.742 1.00 98.06 101 GLU A CA 1
ATOM 775 C C . GLU A 1 101 ? 2.563 -0.774 -0.837 1.00 98.06 101 GLU A C 1
ATOM 777 O O . GLU A 1 101 ? 1.744 -0.737 -1.760 1.00 98.06 101 GLU A O 1
ATOM 782 N N . ALA A 1 102 ? 2.591 0.143 0.134 1.00 98.25 102 ALA A N 1
ATOM 783 C CA . ALA A 1 102 ? 1.687 1.283 0.201 1.00 98.25 102 ALA A CA 1
ATOM 784 C C . ALA A 1 102 ? 1.858 2.231 -0.997 1.00 98.25 102 ALA A C 1
ATOM 786 O O . ALA A 1 102 ? 2.971 2.643 -1.328 1.00 98.25 102 ALA A O 1
ATOM 787 N N . VAL A 1 103 ? 0.745 2.697 -1.567 1.00 98.25 103 VAL A N 1
ATOM 788 C CA . VAL A 1 103 ? 0.753 3.758 -2.580 1.00 98.25 103 VAL A CA 1
ATOM 789 C C . VAL A 1 103 ? 1.027 5.116 -1.921 1.00 98.25 103 VAL A C 1
ATOM 791 O O . VAL A 1 103 ? 0.196 5.648 -1.180 1.00 98.25 103 VAL A O 1
ATOM 794 N N . ARG A 1 104 ? 2.189 5.705 -2.221 1.00 97.69 104 ARG A N 1
ATOM 795 C CA . ARG A 1 104 ? 2.659 7.012 -1.717 1.00 97.69 104 ARG A CA 1
ATOM 796 C C . ARG A 1 104 ? 2.137 8.188 -2.553 1.00 97.69 104 ARG A C 1
ATOM 798 O O . ARG A 1 104 ? 2.904 8.989 -3.081 1.00 97.69 104 ARG A O 1
ATOM 805 N N . PHE A 1 105 ? 0.816 8.271 -2.719 1.00 98.00 105 PHE A N 1
ATOM 806 C CA . PHE A 1 105 ? 0.195 9.268 -3.598 1.00 98.00 105 PHE A CA 1
ATOM 807 C C . PHE A 1 105 ? 0.468 10.705 -3.138 1.00 98.00 105 PHE A C 1
ATOM 809 O O . PHE A 1 105 ? 0.855 11.542 -3.951 1.00 98.00 105 PHE A O 1
ATOM 816 N N . HIS A 1 106 ? 0.297 10.986 -1.843 1.00 97.69 106 HIS A N 1
ATOM 817 C CA 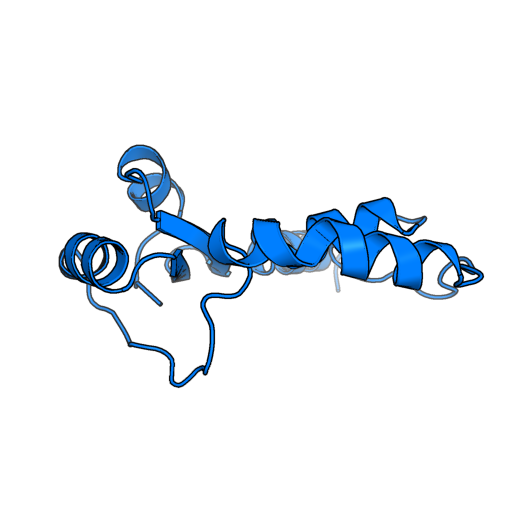. HIS A 1 106 ? 0.519 12.328 -1.309 1.00 97.69 106 HIS A CA 1
ATOM 818 C C . HIS A 1 106 ? 1.957 12.803 -1.538 1.00 97.69 106 HIS A C 1
ATOM 820 O O . HIS A 1 106 ? 2.159 13.899 -2.057 1.00 97.69 106 HIS A O 1
ATOM 826 N N . ASP A 1 107 ? 2.935 11.947 -1.246 1.00 97.06 107 ASP A N 1
ATOM 827 C CA . ASP A 1 107 ? 4.356 12.255 -1.420 1.00 97.06 107 ASP A CA 1
ATOM 828 C C . ASP A 1 107 ? 4.670 12.582 -2.887 1.00 97.06 107 ASP A C 1
ATOM 830 O O . ASP A 1 107 ? 5.337 13.573 -3.177 1.00 97.06 107 ASP A O 1
ATOM 834 N N . ALA A 1 108 ? 4.115 11.810 -3.830 1.00 96.69 108 ALA A N 1
ATOM 835 C CA . ALA A 1 108 ? 4.269 12.076 -5.259 1.00 96.69 108 ALA A CA 1
ATOM 836 C C . ALA A 1 108 ? 3.655 13.427 -5.676 1.00 96.69 108 ALA A C 1
ATOM 838 O O . ALA A 1 108 ? 4.248 14.147 -6.477 1.00 96.69 108 ALA A O 1
ATOM 839 N N . THR A 1 109 ? 2.494 13.801 -5.125 1.00 96.94 109 THR A N 1
ATOM 840 C CA . THR A 1 109 ? 1.876 15.111 -5.406 1.00 96.94 109 THR A CA 1
ATOM 841 C C . THR A 1 109 ? 2.648 16.281 -4.796 1.00 96.94 109 THR A C 1
ATOM 843 O O . THR A 1 109 ? 2.767 17.326 -5.431 1.00 96.94 109 THR A O 1
ATOM 846 N N . GLU A 1 110 ? 3.214 16.113 -3.599 1.00 97.00 110 GLU A N 1
ATOM 847 C CA . GLU A 1 110 ? 4.048 17.136 -2.963 1.00 97.00 110 GLU A CA 1
ATOM 84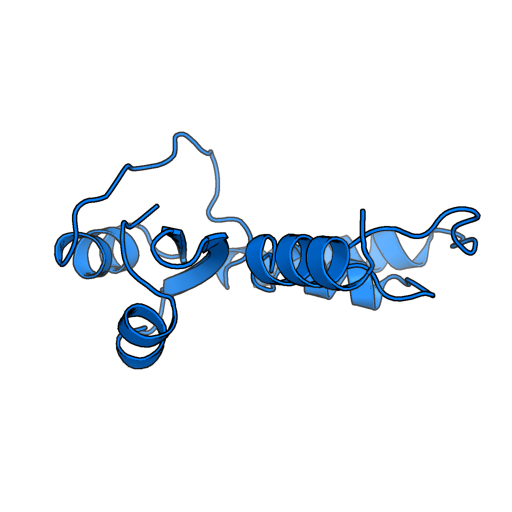8 C C . GLU A 1 110 ? 5.374 17.325 -3.702 1.00 97.00 110 GLU A C 1
ATOM 850 O O . GLU A 1 110 ? 5.823 18.460 -3.861 1.00 97.00 110 GLU A O 1
ATOM 855 N N . GLN A 1 111 ? 5.959 16.239 -4.215 1.00 95.81 111 GLN A N 1
ATOM 856 C CA . GLN A 1 111 ? 7.144 16.311 -5.064 1.00 95.81 111 GLN A CA 1
ATOM 857 C C . GLN A 1 111 ? 6.859 17.103 -6.346 1.00 95.81 111 GLN A C 1
ATOM 859 O O . GLN A 1 111 ? 7.578 18.051 -6.644 1.00 95.81 111 GLN A O 1
ATOM 864 N N . LEU A 1 112 ? 5.765 16.796 -7.054 1.00 95.75 112 LEU A N 1
ATOM 865 C CA . LEU A 1 112 ? 5.360 17.554 -8.246 1.00 95.75 112 LEU A CA 1
ATOM 866 C C . LEU A 1 112 ? 5.175 19.048 -7.954 1.00 95.75 112 LEU A C 1
ATOM 868 O O . LEU A 1 112 ? 5.665 19.892 -8.703 1.00 95.75 112 LEU A O 1
ATOM 872 N N . ARG A 1 113 ? 4.522 19.373 -6.831 1.00 96.31 113 ARG A N 1
ATOM 873 C CA . ARG A 1 113 ? 4.337 20.756 -6.379 1.00 96.31 113 ARG A CA 1
ATOM 874 C C . ARG A 1 113 ? 5.676 21.452 -6.126 1.00 96.31 113 ARG A C 1
ATOM 876 O O . ARG A 1 113 ? 5.825 22.624 -6.469 1.00 96.31 113 ARG A O 1
ATOM 883 N N . ALA A 1 114 ? 6.636 20.761 -5.510 1.00 96.31 114 ALA A N 1
ATOM 884 C CA . ALA A 1 114 ? 7.983 21.283 -5.275 1.00 96.31 114 ALA A CA 1
ATOM 885 C C . ALA A 1 114 ? 8.753 21.513 -6.588 1.00 96.31 114 ALA A C 1
ATOM 887 O O . ALA A 1 114 ? 9.503 22.484 -6.690 1.00 96.31 114 ALA A O 1
ATOM 888 N N . ASP A 1 115 ? 8.500 20.678 -7.596 1.00 94.62 115 ASP A N 1
ATOM 889 C CA . ASP A 1 115 ? 9.067 20.791 -8.943 1.00 94.62 115 ASP A CA 1
ATOM 890 C C . ASP A 1 115 ? 8.366 21.863 -9.807 1.00 94.62 115 ASP A C 1
ATOM 892 O O . ASP A 1 115 ? 8.806 22.156 -10.921 1.00 94.62 115 ASP A O 1
ATOM 896 N N . GLY A 1 116 ? 7.306 22.497 -9.289 1.00 94.75 116 GLY A N 1
ATOM 897 C CA . GLY A 1 116 ? 6.605 23.609 -9.937 1.00 94.75 116 GLY A CA 1
ATOM 898 C C . GLY A 1 116 ? 5.565 23.197 -10.983 1.00 94.75 116 GLY A C 1
ATOM 899 O O . GLY A 1 116 ? 5.221 24.016 -11.839 1.00 94.75 116 GLY A O 1
ATOM 900 N N . VAL A 1 117 ? 5.083 21.952 -10.922 1.00 91.19 117 VAL A N 1
ATOM 901 C CA . VAL A 1 117 ? 3.940 21.440 -11.702 1.00 91.19 117 VAL A CA 1
ATOM 902 C C . VAL A 1 117 ? 2.639 21.695 -10.947 1.00 91.19 117 VAL A C 1
ATOM 904 O O . VAL A 1 117 ? 1.676 22.158 -11.598 1.00 91.19 117 VAL A O 1
#

Secondary structure (DSSP, 8-state):
-BSS-HHHHGGG--TTEEEEEEEETTEEEEEE-HHHHHHHHTTS-B-----SS--SSGGGHHHHHHHHHHHTTSPP---SS--TTS-SS--HHHHHHHHHS-B-HHHHHHHHHHTT-